Protein AF-A0A4S2JP18-F1 (afdb_monomer)

Solvent-accessible surface area (backbone atoms only — not comparable to full-atom values): 9098 Å² total; per-residue (Å²): 142,78,84,76,70,82,68,60,72,66,79,52,38,51,77,56,88,60,32,32,27,31,72,86,49,68,50,74,41,78,39,82,94,50,63,62,60,56,51,51,28,69,76,50,46,41,61,53,44,42,52,50,51,60,54,50,73,48,38,48,82,57,91,51,34,32,31,30,74,74,62,68,47,75,40,84,31,89,90,51,58,66,66,58,49,50,38,70,75,35,83,77,62,60,72,80,69,86,87,62,74,86,89,76,75,81,90,74,90,73,85,83,74,70,81,52,74,66,59,57,54,51,54,52,52,53,53,52,53,52,53,54,51,49,54,55,61,62,60,67,69,72,77,82,121

Radius of gyration: 24.97 Å; Cα contacts (8 Å, |Δi|>4): 104; chains: 1; bounding box: 54×67×54 Å

Nearest PDB structures (foldseek):
  2ct5-assembly1_A  TM=6.566E-01  e=1.314E-01  Homo sapiens
  2w8d-assembly1_A  TM=4.101E-01  e=8.424E+00  Bacillus subtilis

Organism: NCBI:txid300112

Foldseek 3Di:
DDDPPPPDLLVQWDDDPQWTAGPQLRDIDGHPPDCVRSVVCVVPVSVVSVVVVVLLVQWDDDPQWTQGVQQRDIDGHPVDCPRSVCCVVDCVSVSPPNPDDPPPDDDDDDDPPPPPPVVVVVVVVVVVVVVVVVVVVVVVVPPPD

Secondary structure (DSSP, 8-state):
--------GGGGEEEETTEEEETTT--EEE-SS-SHHHHHIIIIIHHHHHHHHHHHTTEEEETTEEEETTT--EEE-SS-SHHHHHHHHSGGG--S-TTS----------------HHHHHHHHHHHHHHHHHHHHHHHGGGS--

Sequence (145 aa):
MATKLKENIWNLFTIKGTKATCKTCNTTIAHFKDVRNLKIHRSRGCKIAVERANIWSQFVREGEVATCRRCNREIKHHNDIRKLKQHLSGQRCKSASCDLPPSSVRDSNLDLNEPSKVQYEQAYRYLDNRKKKWRKMTSNYTLYA

Structure (mmCIF, N/CA/C/O backbone):
data_AF-A0A4S2JP18-F1
#
_entry.id   AF-A0A4S2JP18-F1
#
loop_
_atom_site.group_PDB
_atom_site.id
_atom_site.type_symbol
_atom_site.label_atom_id
_atom_site.label_alt_id
_atom_site.label_comp_id
_atom_site.label_asym_id
_atom_site.label_entity_id
_atom_site.label_seq_id
_atom_site.pdbx_PDB_ins_code
_atom_site.Cartn_x
_atom_site.Cartn_y
_atom_site.Cartn_z
_atom_site.occupancy
_atom_site.B_iso_or_equiv
_atom_site.auth_seq_id
_atom_site.auth_comp_id
_atom_site.auth_asym_id
_atom_site.auth_atom_id
_atom_site.pdbx_PDB_model_num
ATOM 1 N N . MET A 1 1 ? -13.370 31.192 14.300 1.00 43.47 1 MET A N 1
ATOM 2 C CA . MET A 1 1 ? -13.543 30.199 15.382 1.00 43.47 1 MET A CA 1
ATOM 3 C C . MET A 1 1 ? -13.804 28.839 14.753 1.00 43.47 1 MET A C 1
ATOM 5 O O . MET A 1 1 ? -14.792 28.701 14.053 1.00 43.47 1 MET A O 1
ATOM 9 N N . ALA A 1 2 ? -12.909 27.867 14.932 1.00 44.22 2 ALA A N 1
ATOM 10 C CA . ALA A 1 2 ? -13.138 26.485 14.510 1.00 44.22 2 ALA A CA 1
ATOM 11 C C . ALA A 1 2 ? -12.493 25.568 15.550 1.00 44.22 2 ALA A C 1
ATOM 13 O O . ALA A 1 2 ? -11.303 25.253 15.480 1.00 44.22 2 ALA A O 1
ATOM 14 N N . THR A 1 3 ? -13.260 25.184 16.567 1.00 48.38 3 THR A N 1
ATOM 15 C CA . THR A 1 3 ? -12.879 24.084 17.445 1.00 48.38 3 THR A CA 1
ATOM 16 C C . THR A 1 3 ? -12.881 22.832 16.578 1.00 48.38 3 THR A C 1
ATOM 18 O O . THR A 1 3 ? -13.928 22.275 16.263 1.00 48.38 3 THR A O 1
ATOM 21 N N . LYS A 1 4 ? -11.694 22.410 16.119 1.00 57.59 4 LYS A N 1
ATOM 22 C CA . LYS A 1 4 ? -11.492 21.064 15.578 1.00 57.59 4 LYS A CA 1
ATOM 23 C C . LYS A 1 4 ? -12.014 20.110 16.641 1.00 57.59 4 LYS A C 1
ATOM 25 O O . LYS A 1 4 ? -11.331 19.888 17.644 1.00 57.59 4 LYS A O 1
ATOM 30 N N . LEU A 1 5 ? -13.237 19.609 16.452 1.00 52.88 5 LEU A N 1
ATOM 31 C CA . LEU A 1 5 ? -13.783 18.532 17.257 1.00 52.88 5 LEU A CA 1
ATOM 32 C C . LEU A 1 5 ? -12.670 17.493 17.365 1.00 52.88 5 LEU A C 1
ATOM 34 O O . LEU A 1 5 ? -12.087 17.100 16.352 1.00 52.88 5 LEU A O 1
ATOM 38 N N . LYS A 1 6 ? -12.330 17.087 18.591 1.00 57.34 6 LYS A N 1
ATOM 39 C CA . LYS A 1 6 ? -11.544 15.876 18.822 1.00 57.34 6 LYS A CA 1
ATOM 40 C C . LYS A 1 6 ? -12.357 14.731 18.225 1.00 57.34 6 LYS A C 1
ATOM 42 O O . LYS A 1 6 ? -13.156 14.111 18.917 1.00 57.34 6 LYS A O 1
ATOM 47 N N . GLU A 1 7 ? -12.207 14.504 16.925 1.00 68.44 7 GLU A N 1
ATOM 48 C CA . GLU A 1 7 ? -12.883 13.431 16.219 1.00 68.44 7 GLU A CA 1
ATOM 49 C C . GLU A 1 7 ? -12.549 12.146 16.951 1.00 68.44 7 GLU A C 1
ATOM 51 O O . GLU A 1 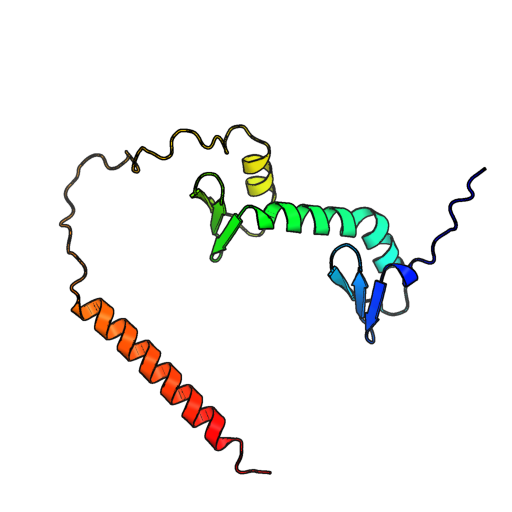7 ? -11.367 11.790 17.095 1.00 68.44 7 GLU A O 1
ATOM 56 N N . ASN A 1 8 ? -13.597 11.488 17.444 1.00 85.44 8 ASN A N 1
ATOM 57 C CA . ASN A 1 8 ? -13.471 10.215 18.113 1.00 85.44 8 ASN A CA 1
ATOM 58 C C . ASN A 1 8 ? -12.697 9.278 17.185 1.00 85.44 8 ASN A C 1
ATOM 60 O O . ASN A 1 8 ? -13.095 9.053 16.042 1.00 85.44 8 ASN A O 1
ATOM 64 N N . ILE A 1 9 ? -11.557 8.775 17.661 1.00 86.94 9 ILE A N 1
ATOM 65 C CA . ILE A 1 9 ? -10.635 8.004 16.831 1.00 86.94 9 ILE A CA 1
ATOM 66 C C . ILE A 1 9 ? -11.326 6.800 16.197 1.00 86.94 9 ILE A C 1
ATOM 68 O O . ILE 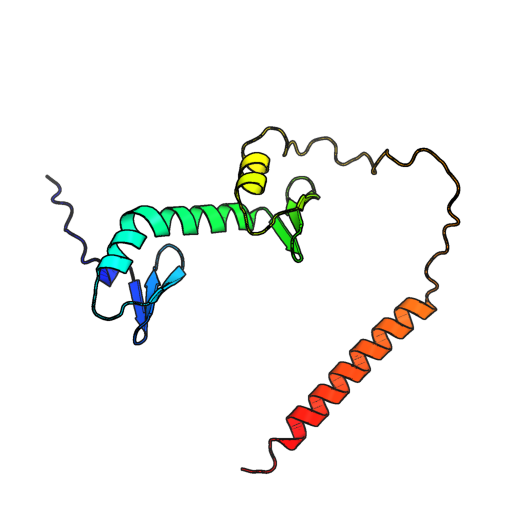A 1 9 ? -11.006 6.459 15.066 1.00 86.94 9 ILE A O 1
ATOM 72 N N . TRP A 1 10 ? -12.322 6.229 16.875 1.00 88.56 10 TRP A N 1
ATOM 73 C CA . TRP A 1 10 ? -13.120 5.110 16.391 1.00 88.56 10 TRP A CA 1
ATOM 74 C C . TRP A 1 10 ? -13.886 5.413 15.099 1.00 88.56 10 TRP A C 1
ATOM 76 O O . TRP A 1 10 ? -14.031 4.520 14.271 1.00 88.56 10 TRP A O 1
ATOM 86 N N . ASN A 1 11 ? -14.276 6.668 14.847 1.00 91.56 11 ASN A N 1
ATOM 87 C CA . ASN A 1 11 ? -14.999 7.049 13.626 1.00 91.56 11 ASN A CA 1
ATOM 88 C C . ASN A 1 11 ? -14.150 6.866 12.356 1.00 91.56 11 ASN A C 1
ATOM 90 O O . ASN A 1 11 ? -14.695 6.700 11.262 1.00 91.56 11 ASN A O 1
ATOM 94 N N . LEU A 1 12 ? -12.822 6.847 12.502 1.00 90.50 12 LEU A N 1
ATOM 95 C CA . LEU A 1 12 ? -11.861 6.667 11.411 1.00 90.50 12 LEU A CA 1
ATOM 96 C C . LEU A 1 12 ? -11.614 5.192 11.059 1.00 90.50 12 LEU A C 1
ATOM 98 O O . LEU A 1 12 ? -10.878 4.900 10.112 1.00 90.50 12 LEU A O 1
ATOM 102 N N . PHE A 1 13 ? -12.208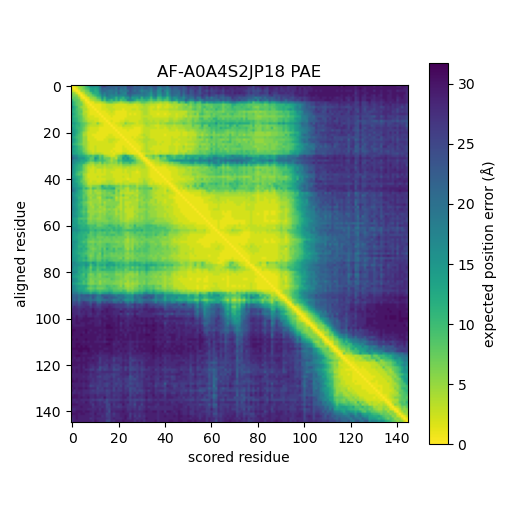 4.261 11.808 1.00 93.00 13 PHE A N 1
ATOM 103 C CA . PHE A 1 13 ? -12.004 2.830 11.626 1.00 93.00 13 PHE A CA 1
ATOM 104 C C . PHE A 1 13 ? -13.332 2.089 11.465 1.00 93.00 13 PHE A C 1
ATOM 106 O O . PHE A 1 13 ? -14.373 2.495 11.973 1.00 93.00 13 PHE A O 1
ATOM 113 N N . THR A 1 14 ? -13.280 0.975 10.744 1.00 94.88 14 THR A N 1
ATOM 114 C CA . THR A 1 14 ? -14.347 -0.023 10.667 1.00 94.88 14 THR A CA 1
ATOM 115 C C . THR A 1 14 ? -13.953 -1.200 11.554 1.00 94.88 14 THR A C 1
ATOM 117 O O . THR A 1 14 ? -12.943 -1.861 11.296 1.00 94.88 14 THR A O 1
ATOM 120 N N . ILE A 1 15 ? -14.718 -1.440 12.618 1.00 92.38 15 ILE A N 1
ATOM 121 C CA . ILE A 1 15 ? -14.427 -2.458 13.636 1.00 92.38 15 ILE A CA 1
ATOM 122 C C . ILE A 1 15 ? -15.074 -3.788 13.235 1.00 92.38 15 ILE A C 1
ATOM 124 O O . ILE A 1 15 ? -16.254 -3.830 12.897 1.00 92.38 15 ILE A O 1
ATOM 128 N N . LYS A 1 16 ? -14.301 -4.877 13.275 1.00 93.12 16 LYS A N 1
ATOM 129 C CA . LYS A 1 16 ? -14.766 -6.257 13.080 1.00 93.12 16 LYS A CA 1
ATOM 130 C C . LYS A 1 16 ? -14.096 -7.156 14.125 1.00 93.12 16 LYS A C 1
ATOM 132 O O . LYS A 1 16 ? -12.927 -7.521 13.976 1.00 93.12 16 LYS A O 1
ATOM 137 N N . GLY A 1 17 ? -14.819 -7.486 15.196 1.00 91.44 17 GLY A N 1
ATOM 138 C CA . GLY A 1 17 ? -14.283 -8.257 16.324 1.00 91.44 17 GLY A CA 1
ATOM 139 C C . GLY A 1 17 ? -13.104 -7.542 16.996 1.00 91.44 17 GLY A C 1
ATOM 140 O O . GLY A 1 17 ? -13.204 -6.370 17.334 1.00 91.44 17 GLY A O 1
ATOM 141 N N . THR A 1 18 ? -11.961 -8.221 17.132 1.00 92.44 18 THR A N 1
ATOM 142 C CA . THR A 1 18 ? -10.717 -7.681 17.729 1.00 92.44 18 THR A CA 1
ATOM 143 C C . THR A 1 18 ? -9.835 -6.905 16.741 1.00 92.44 18 THR A C 1
ATOM 145 O O . THR A 1 18 ? -8.692 -6.542 17.039 1.00 92.44 18 THR A O 1
ATOM 148 N N . LYS A 1 19 ? -10.338 -6.639 15.530 1.00 93.31 19 LYS A N 1
ATOM 149 C CA . LYS A 1 19 ? -9.606 -5.959 14.457 1.00 93.31 19 LYS A CA 1
ATOM 150 C C . LYS A 1 19 ? -10.325 -4.680 14.032 1.00 93.31 19 LYS A C 1
ATOM 152 O O . LYS A 1 19 ? -11.548 -4.636 13.948 1.00 93.31 19 LYS A O 1
ATOM 157 N N . ALA A 1 20 ? -9.556 -3.633 13.765 1.00 93.44 20 ALA A N 1
ATOM 158 C CA . ALA A 1 20 ? -10.040 -2.345 13.286 1.00 93.44 20 ALA A CA 1
ATOM 159 C C . ALA A 1 20 ? -9.361 -2.026 11.952 1.00 93.44 20 ALA A C 1
ATOM 161 O O . ALA A 1 20 ? -8.139 -2.096 11.843 1.00 93.44 20 ALA A O 1
ATOM 162 N N . THR A 1 21 ? -10.141 -1.692 10.930 1.00 93.69 21 THR A N 1
ATOM 163 C CA . THR A 1 21 ? -9.629 -1.352 9.595 1.00 93.69 21 THR A CA 1
ATOM 164 C C . THR A 1 21 ? -9.694 0.151 9.399 1.00 93.69 21 THR A C 1
ATOM 166 O O . THR A 1 21 ? -10.767 0.732 9.527 1.00 93.69 21 THR A O 1
ATOM 169 N N . CYS A 1 22 ? -8.562 0.795 9.121 1.00 93.62 22 CYS A N 1
ATOM 170 C CA . CYS A 1 22 ? -8.530 2.233 8.864 1.00 93.62 22 CYS A CA 1
ATOM 171 C C . CYS A 1 22 ? -9.281 2.551 7.568 1.00 93.62 22 CYS A C 1
ATOM 173 O O . CYS A 1 22 ? -8.931 2.012 6.523 1.00 93.62 22 CYS A O 1
ATOM 175 N N . LYS A 1 23 ? -10.260 3.459 7.613 1.00 93.38 23 LYS A N 1
ATOM 176 C CA . LYS A 1 23 ? -11.051 3.843 6.430 1.00 93.38 23 LYS A CA 1
ATOM 177 C C . LYS A 1 23 ? -10.228 4.569 5.359 1.00 93.38 23 LYS A C 1
ATOM 179 O O . LYS A 1 23 ? -10.603 4.565 4.197 1.00 93.38 23 LYS A O 1
ATOM 184 N N . THR A 1 24 ? -9.115 5.197 5.742 1.00 88.38 24 THR A N 1
ATOM 185 C CA . THR A 1 24 ? -8.274 5.984 4.825 1.00 88.38 24 THR A CA 1
ATOM 186 C C . THR A 1 24 ? -7.257 5.128 4.079 1.00 88.38 24 THR A C 1
ATOM 188 O O . THR A 1 24 ? -7.057 5.313 2.886 1.00 88.38 24 THR A O 1
ATOM 191 N N . CYS A 1 25 ? -6.582 4.209 4.773 1.00 90.44 25 CYS A N 1
ATOM 192 C CA . CYS A 1 25 ? -5.494 3.417 4.187 1.00 90.44 25 CYS A CA 1
ATOM 193 C C . CYS A 1 25 ? -5.803 1.918 4.076 1.00 90.44 25 CYS A C 1
ATOM 195 O O . CYS A 1 25 ? -4.921 1.145 3.707 1.00 90.44 25 CYS A O 1
ATOM 197 N N . ASN A 1 26 ? -7.011 1.491 4.457 1.00 91.94 26 ASN A N 1
ATOM 198 C CA . ASN A 1 26 ? -7.472 0.098 4.471 1.00 91.94 26 ASN A CA 1
ATOM 199 C C . ASN A 1 26 ? -6.571 -0.884 5.239 1.00 91.94 26 ASN A C 1
ATOM 201 O O . ASN A 1 26 ? -6.692 -2.097 5.088 1.00 91.94 26 ASN A O 1
ATOM 205 N N . THR A 1 27 ? -5.682 -0.388 6.105 1.00 89.31 27 THR A N 1
ATOM 206 C CA . THR A 1 27 ? -4.835 -1.246 6.937 1.00 89.31 27 THR A CA 1
ATOM 207 C C . THR A 1 27 ? -5.642 -1.777 8.113 1.00 89.31 27 THR A C 1
ATOM 209 O O . THR A 1 27 ? -6.259 -1.003 8.852 1.00 89.31 27 THR A O 1
ATOM 212 N N . THR A 1 28 ? -5.614 -3.094 8.308 1.00 93.06 28 THR A N 1
ATOM 213 C CA . THR A 1 28 ? -6.214 -3.754 9.468 1.00 93.06 28 THR A CA 1
ATOM 214 C C . THR A 1 28 ? -5.219 -3.813 10.622 1.00 93.06 28 THR A C 1
ATOM 216 O O . THR A 1 28 ? -4.081 -4.244 10.460 1.00 93.06 28 THR A O 1
ATOM 219 N N . ILE A 1 29 ? -5.662 -3.395 11.803 1.00 90.75 29 ILE A N 1
ATOM 220 C CA . ILE A 1 29 ? -4.865 -3.301 13.023 1.00 90.75 29 ILE A CA 1
ATOM 221 C C . ILE A 1 29 ? -5.572 -4.107 14.105 1.00 90.75 29 ILE A C 1
ATOM 223 O O . ILE A 1 29 ? -6.786 -3.986 14.289 1.00 90.75 29 ILE A O 1
ATOM 227 N N . ALA A 1 30 ? -4.822 -4.922 14.839 1.00 89.50 30 ALA A N 1
ATOM 228 C CA . ALA A 1 30 ? -5.346 -5.559 16.038 1.00 89.50 30 ALA A CA 1
ATOM 229 C C . ALA A 1 30 ? -5.549 -4.502 17.138 1.00 89.50 30 ALA A C 1
ATOM 231 O O . ALA A 1 30 ? -4.628 -3.747 17.468 1.00 89.50 30 ALA A O 1
ATOM 232 N N . HIS A 1 31 ? -6.753 -4.447 17.704 1.00 78.50 31 HIS A N 1
ATOM 233 C CA . HIS A 1 31 ? -7.070 -3.588 18.840 1.00 78.50 31 HIS A CA 1
ATOM 234 C C . HIS A 1 31 ? -7.579 -4.474 19.981 1.00 78.50 31 HIS A C 1
ATOM 236 O O . HIS A 1 31 ? -8.736 -4.874 20.046 1.00 78.50 31 HIS A O 1
ATOM 242 N N . PHE A 1 32 ? -6.678 -4.837 20.887 1.00 68.19 32 PHE A N 1
ATOM 243 C CA . PHE A 1 32 ? -7.043 -5.558 22.101 1.00 68.19 32 PHE A CA 1
ATOM 244 C C . PHE A 1 32 ? -7.318 -4.524 23.191 1.00 68.19 32 PHE A C 1
ATOM 246 O O . PHE A 1 32 ? -6.407 -4.125 23.905 1.00 68.19 32 PHE A O 1
ATOM 253 N N . LYS A 1 33 ? -8.564 -4.030 23.249 1.00 71.06 33 LYS A N 1
ATOM 254 C CA . LYS A 1 33 ? -9.105 -3.066 24.237 1.00 71.06 33 LYS A CA 1
ATOM 255 C C . LYS A 1 33 ? -8.421 -1.682 24.334 1.00 71.06 33 LYS A C 1
ATOM 257 O O . LYS A 1 33 ? -9.041 -0.765 24.861 1.00 71.06 33 LYS A O 1
ATOM 262 N N . ASP A 1 34 ? -7.213 -1.488 23.802 1.00 78.94 34 ASP A N 1
ATOM 263 C CA . ASP A 1 34 ? -6.476 -0.216 23.838 1.00 78.94 34 ASP A CA 1
ATOM 264 C C . ASP A 1 34 ? -6.531 0.534 22.490 1.00 78.94 34 ASP A C 1
ATOM 266 O O . ASP A 1 34 ? -6.296 -0.014 21.409 1.00 78.94 34 ASP A O 1
ATOM 270 N N . VAL A 1 35 ? -6.795 1.840 22.571 1.00 87.75 35 VAL A N 1
ATOM 271 C CA . VAL A 1 35 ? -6.771 2.803 21.459 1.00 87.75 35 VAL A CA 1
ATOM 272 C C . VAL A 1 35 ? -5.356 3.213 21.044 1.00 87.75 35 VAL A C 1
ATOM 274 O O . VAL A 1 35 ? -5.190 3.887 20.025 1.00 87.75 35 VAL A O 1
ATOM 277 N N . ARG A 1 36 ? -4.321 2.855 21.813 1.00 89.12 36 ARG A N 1
ATOM 278 C CA . ARG A 1 36 ? -2.923 3.244 21.570 1.00 89.12 36 ARG A CA 1
ATOM 279 C C . ARG A 1 36 ? -2.453 2.883 20.163 1.00 89.12 36 ARG A C 1
ATOM 281 O O . ARG A 1 36 ? -1.917 3.747 19.469 1.00 89.12 36 ARG A O 1
ATOM 288 N N . ASN A 1 37 ? -2.745 1.670 19.697 1.00 87.44 37 ASN A N 1
ATOM 289 C CA . ASN A 1 37 ? -2.388 1.231 18.343 1.00 87.44 37 ASN A CA 1
ATOM 290 C C . ASN A 1 37 ? -3.084 2.070 17.263 1.00 87.44 37 ASN A C 1
ATOM 292 O O . ASN A 1 37 ? -2.463 2.450 16.271 1.00 87.44 37 ASN A O 1
ATOM 296 N N . LEU A 1 38 ? -4.351 2.434 17.483 1.00 88.69 38 LEU A N 1
ATOM 297 C CA . LEU A 1 38 ? -5.105 3.292 16.568 1.00 88.69 38 LEU A CA 1
ATOM 298 C C . LEU A 1 38 ? -4.527 4.710 16.535 1.00 88.69 38 LEU A C 1
ATOM 300 O O . LEU A 1 38 ? -4.405 5.299 15.462 1.00 88.69 38 LEU A O 1
ATOM 304 N N . LYS A 1 39 ? -4.114 5.250 17.692 1.00 89.62 39 LYS A N 1
ATOM 305 C CA . LYS A 1 39 ? -3.472 6.572 17.799 1.00 89.62 39 LYS A CA 1
ATOM 306 C C . LYS A 1 39 ?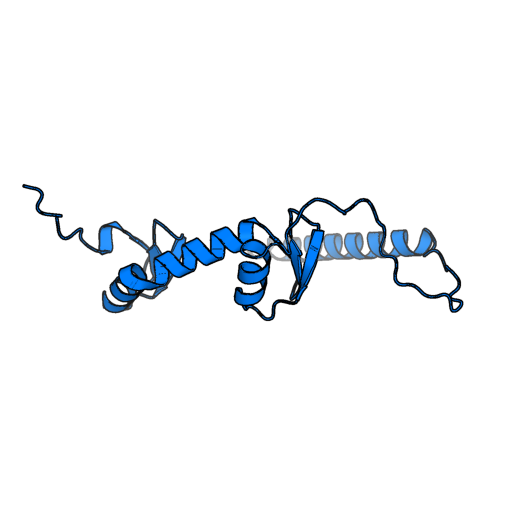 -2.123 6.608 17.085 1.00 89.62 39 LYS A C 1
ATOM 308 O O . LYS A 1 39 ? -1.872 7.542 16.326 1.00 89.62 39 LYS A O 1
ATOM 313 N N . ILE A 1 40 ? -1.282 5.593 17.288 1.00 89.75 40 ILE A N 1
ATOM 314 C CA . ILE A 1 40 ? 0.016 5.456 16.603 1.00 89.75 40 ILE A CA 1
ATOM 315 C C . ILE A 1 40 ? -0.191 5.341 15.089 1.00 89.75 40 ILE A C 1
ATOM 317 O O . ILE A 1 40 ? 0.506 5.981 14.297 1.00 89.75 40 ILE A O 1
ATOM 321 N N . HIS A 1 41 ? -1.190 4.568 14.668 1.00 89.19 41 HIS A N 1
ATOM 322 C CA . HIS A 1 41 ? -1.527 4.477 13.259 1.00 89.19 41 HIS A CA 1
ATOM 323 C C . HIS A 1 41 ? -2.009 5.817 12.695 1.00 89.19 41 HIS A C 1
ATOM 325 O O . HIS A 1 41 ? -1.504 6.251 11.665 1.00 89.19 41 HIS A O 1
ATOM 331 N N . ARG A 1 42 ? -2.918 6.521 13.380 1.00 87.50 42 ARG A N 1
ATOM 332 C CA . ARG A 1 42 ? -3.394 7.847 12.952 1.00 87.50 42 ARG A CA 1
ATOM 333 C C . ARG A 1 42 ? -2.242 8.844 12.813 1.00 87.50 42 ARG A C 1
ATOM 335 O O . ARG A 1 42 ? -2.229 9.621 11.863 1.00 87.50 42 ARG A O 1
ATOM 342 N N . SER A 1 43 ? -1.285 8.835 13.740 1.00 87.06 43 SER A N 1
ATOM 343 C CA . SER A 1 43 ? -0.187 9.806 13.737 1.00 87.06 43 SER A CA 1
ATOM 344 C C . SER A 1 43 ? 0.867 9.518 12.665 1.00 87.06 43 SER A C 1
ATOM 346 O O . SER A 1 43 ? 1.356 10.456 12.034 1.00 87.06 43 SER A O 1
ATOM 348 N N . ARG A 1 44 ? 1.221 8.244 12.443 1.00 87.06 44 ARG A N 1
ATOM 349 C CA . ARG A 1 44 ? 2.341 7.862 11.560 1.00 87.06 44 ARG A CA 1
ATOM 350 C C . ARG A 1 44 ? 2.000 6.736 10.588 1.00 87.06 44 ARG A C 1
ATOM 352 O O . ARG A 1 44 ? 2.315 6.839 9.406 1.00 87.06 44 ARG A O 1
ATOM 359 N N . GLY A 1 45 ? 1.334 5.683 11.061 1.00 84.62 45 GLY A N 1
ATOM 360 C CA . GLY A 1 45 ? 1.092 4.471 10.267 1.00 84.62 45 GLY A CA 1
ATOM 361 C C . GLY A 1 45 ? 0.238 4.689 9.013 1.00 84.62 45 GLY A C 1
ATOM 362 O O . GLY A 1 45 ? 0.545 4.133 7.965 1.00 84.62 45 GLY A O 1
ATOM 363 N N . CYS A 1 46 ? -0.789 5.537 9.089 1.00 88.81 46 CYS A N 1
ATOM 364 C CA . CYS A 1 46 ? -1.718 5.789 7.990 1.00 88.81 46 CYS A CA 1
ATOM 365 C C . CYS A 1 46 ? -1.023 6.476 6.812 1.00 88.81 46 CYS A C 1
ATOM 367 O O . CYS A 1 46 ? -1.179 6.051 5.671 1.00 88.81 46 CYS A O 1
ATOM 369 N N . LYS A 1 47 ? -0.208 7.505 7.083 1.00 88.06 47 LYS A N 1
ATOM 370 C CA . LYS A 1 47 ? 0.542 8.221 6.040 1.00 88.06 47 LYS A CA 1
ATOM 371 C C . LYS A 1 47 ? 1.512 7.288 5.318 1.00 88.06 47 LYS A C 1
ATOM 373 O O . LYS A 1 47 ? 1.540 7.273 4.094 1.00 88.06 47 LYS A O 1
ATOM 378 N N . ILE A 1 48 ? 2.236 6.466 6.079 1.00 87.88 48 ILE A N 1
ATOM 379 C CA . ILE A 1 48 ? 3.183 5.484 5.536 1.00 87.88 48 ILE A CA 1
ATOM 380 C C . ILE A 1 48 ? 2.453 4.435 4.686 1.00 87.88 48 ILE A C 1
ATOM 382 O O . ILE A 1 48 ? 2.935 4.071 3.617 1.00 87.88 48 ILE A O 1
ATOM 386 N N . ALA A 1 49 ? 1.286 3.958 5.129 1.00 89.00 49 ALA A N 1
ATOM 387 C CA . ALA A 1 49 ? 0.493 2.985 4.381 1.00 89.00 49 ALA A CA 1
ATOM 388 C C . ALA A 1 49 ? -0.022 3.556 3.049 1.00 89.00 49 ALA A C 1
ATOM 390 O O . ALA A 1 49 ? 0.112 2.900 2.017 1.00 89.00 49 ALA A O 1
ATOM 391 N N . VAL A 1 50 ? -0.546 4.788 3.057 1.00 89.75 50 VAL A N 1
ATOM 392 C CA . VAL A 1 50 ? -0.994 5.482 1.836 1.00 89.75 50 VAL A CA 1
ATOM 393 C C . VAL A 1 50 ? 0.178 5.723 0.887 1.00 89.75 50 VAL A C 1
ATOM 395 O O . VAL A 1 50 ? 0.085 5.404 -0.294 1.00 89.75 50 VAL A O 1
ATOM 398 N N . GLU A 1 51 ? 1.307 6.225 1.390 1.00 91.19 51 GLU A N 1
ATOM 399 C CA . GLU A 1 51 ? 2.508 6.439 0.577 1.00 91.19 51 GLU A CA 1
ATOM 400 C C . GLU A 1 51 ? 2.998 5.127 -0.048 1.00 91.19 51 GLU A C 1
ATOM 402 O O . GLU A 1 51 ? 3.282 5.072 -1.244 1.00 91.19 51 GLU A O 1
ATOM 407 N N . ARG A 1 52 ? 3.036 4.045 0.737 1.00 92.00 52 ARG A N 1
ATOM 408 C CA . ARG A 1 52 ? 3.407 2.714 0.252 1.00 92.00 52 ARG A CA 1
ATOM 409 C C . ARG A 1 52 ? 2.469 2.256 -0.863 1.00 92.00 52 ARG A C 1
ATOM 411 O O . ARG A 1 52 ? 2.960 1.800 -1.891 1.00 92.00 52 ARG A O 1
ATOM 418 N N . ALA A 1 53 ? 1.155 2.391 -0.691 1.00 91.19 53 ALA A N 1
ATOM 419 C CA . ALA A 1 53 ? 0.176 2.037 -1.719 1.00 91.19 53 ALA A CA 1
ATOM 420 C C . ALA A 1 53 ? 0.359 2.869 -3.002 1.00 91.19 53 ALA A C 1
ATOM 422 O O . ALA A 1 53 ? 0.371 2.309 -4.097 1.00 91.19 53 ALA A O 1
ATOM 423 N N . ASN A 1 54 ? 0.591 4.178 -2.867 1.00 92.31 54 ASN A N 1
ATOM 424 C CA . ASN A 1 54 ? 0.841 5.079 -3.994 1.00 92.31 54 ASN A CA 1
ATOM 425 C C . ASN A 1 54 ? 2.127 4.736 -4.750 1.00 92.31 54 ASN A C 1
ATOM 427 O O . ASN A 1 54 ? 2.154 4.818 -5.972 1.00 92.31 54 ASN A O 1
ATOM 431 N N . ILE A 1 55 ? 3.188 4.331 -4.050 1.00 93.88 55 ILE A N 1
ATOM 432 C CA . ILE A 1 55 ? 4.407 3.846 -4.704 1.00 93.88 55 ILE A CA 1
ATOM 433 C C . ILE A 1 55 ? 4.087 2.562 -5.468 1.00 93.88 55 ILE A C 1
ATOM 435 O O . ILE A 1 55 ? 4.372 2.485 -6.656 1.00 93.88 55 ILE A O 1
ATOM 439 N N . TRP A 1 56 ? 3.445 1.580 -4.827 1.00 94.94 56 TRP A N 1
ATOM 440 C CA . TRP A 1 56 ? 3.139 0.292 -5.458 1.00 94.94 56 TRP A CA 1
ATOM 441 C C . TRP A 1 56 ? 2.196 0.390 -6.657 1.00 94.94 56 TRP A C 1
ATOM 443 O O . TRP A 1 56 ? 2.318 -0.429 -7.562 1.00 94.94 56 TRP A O 1
ATOM 453 N N . SER A 1 57 ? 1.323 1.398 -6.728 1.00 94.69 57 SER A N 1
ATOM 454 C CA . SER A 1 57 ? 0.470 1.610 -7.907 1.00 94.69 57 SER A CA 1
ATOM 455 C C . SER A 1 57 ? 1.271 1.910 -9.183 1.00 94.69 57 SER A C 1
ATOM 457 O O . SER A 1 57 ? 0.786 1.659 -10.282 1.00 94.69 57 SER A O 1
ATOM 459 N N . GLN A 1 58 ? 2.515 2.390 -9.055 1.00 95.19 58 GLN A N 1
ATOM 460 C CA . GLN A 1 58 ? 3.407 2.689 -10.183 1.00 95.19 58 GLN A CA 1
ATOM 461 C C . GLN A 1 58 ? 4.248 1.488 -10.639 1.00 95.19 58 GLN A C 1
ATOM 463 O O . GLN A 1 58 ? 5.000 1.607 -11.608 1.00 95.19 58 GLN A O 1
ATOM 468 N N . PHE A 1 59 ? 4.137 0.340 -9.966 1.00 95.69 59 PHE A N 1
ATOM 469 C CA . PHE A 1 59 ? 4.913 -0.858 -10.277 1.00 95.69 59 PHE A CA 1
ATOM 470 C C . PHE A 1 59 ? 4.008 -2.076 -10.505 1.00 95.69 59 PHE A C 1
ATOM 472 O O . PHE A 1 59 ? 2.856 -2.128 -10.064 1.00 95.69 59 PHE A O 1
ATOM 479 N N . VAL A 1 60 ? 4.534 -3.062 -11.222 1.00 96.12 60 VAL A N 1
ATOM 480 C CA . VAL A 1 60 ? 4.027 -4.439 -11.263 1.00 96.12 60 VAL A CA 1
ATOM 481 C C . VAL A 1 60 ? 4.966 -5.270 -10.397 1.00 96.12 60 VAL A C 1
ATOM 483 O O . VAL A 1 60 ? 6.178 -5.141 -10.537 1.00 96.12 60 VAL A O 1
ATOM 486 N N . ARG A 1 61 ? 4.434 -6.048 -9.448 1.00 95.06 61 ARG A N 1
ATOM 487 C CA . ARG A 1 61 ? 5.245 -6.847 -8.518 1.00 95.06 61 ARG A CA 1
ATOM 488 C C . ARG A 1 61 ? 5.259 -8.308 -8.947 1.00 95.06 61 ARG A C 1
ATOM 490 O O . ARG A 1 61 ? 4.198 -8.923 -9.009 1.00 95.06 61 ARG A O 1
ATOM 497 N N . GLU A 1 62 ? 6.455 -8.862 -9.083 1.00 93.81 62 GLU A N 1
ATOM 498 C CA . GLU A 1 62 ? 6.711 -10.271 -9.369 1.00 93.81 62 GLU A CA 1
ATOM 499 C C . GLU A 1 62 ? 7.799 -10.782 -8.412 1.00 93.81 62 GLU A C 1
ATOM 501 O O . GLU A 1 62 ? 8.996 -10.577 -8.605 1.00 93.81 62 GLU A O 1
ATOM 506 N N . GLY A 1 63 ? 7.379 -11.400 -7.303 1.00 93.31 63 GLY A N 1
ATOM 507 C CA . GLY A 1 63 ? 8.302 -11.868 -6.264 1.00 93.31 63 GLY A CA 1
ATOM 508 C C . GLY A 1 63 ? 9.097 -10.728 -5.612 1.00 93.31 63 GLY A C 1
ATOM 509 O O . GLY A 1 63 ? 8.514 -9.849 -4.971 1.00 93.31 63 GLY A O 1
ATOM 510 N N . GLU A 1 64 ? 10.425 -10.773 -5.755 1.00 94.56 64 GLU A N 1
ATOM 511 C CA . GLU A 1 64 ? 11.372 -9.751 -5.273 1.00 94.56 64 GLU A CA 1
ATOM 512 C C . GLU A 1 64 ? 11.721 -8.693 -6.333 1.00 94.56 64 GLU A C 1
ATOM 514 O O . GLU A 1 64 ? 12.622 -7.873 -6.134 1.00 94.56 64 GLU A O 1
ATOM 519 N N . VAL A 1 65 ? 11.042 -8.709 -7.479 1.00 94.25 65 VAL A N 1
ATOM 520 C CA . VAL A 1 65 ? 11.257 -7.764 -8.573 1.00 94.25 65 VAL A CA 1
ATOM 521 C C . VAL A 1 65 ? 10.006 -6.913 -8.769 1.00 94.25 65 VAL A C 1
ATOM 523 O O . VAL A 1 65 ? 8.872 -7.387 -8.718 1.00 94.25 65 VAL A O 1
ATOM 526 N N . ALA A 1 66 ? 10.223 -5.614 -8.969 1.00 96.12 66 ALA A N 1
ATOM 527 C CA . ALA A 1 66 ? 9.181 -4.653 -9.281 1.00 96.12 66 ALA A CA 1
ATOM 528 C C . ALA A 1 66 ? 9.510 -3.956 -10.595 1.00 96.12 66 ALA A C 1
ATOM 530 O O . ALA A 1 66 ? 10.540 -3.289 -10.708 1.00 96.12 66 ALA A O 1
ATOM 531 N N . THR A 1 67 ? 8.606 -4.060 -11.556 1.00 94.88 67 THR A N 1
ATOM 532 C CA . THR A 1 67 ? 8.746 -3.445 -12.875 1.00 94.88 67 THR A CA 1
ATOM 533 C C . THR A 1 67 ? 8.028 -2.108 -12.878 1.00 94.88 67 THR A C 1
ATOM 535 O O . THR A 1 67 ? 6.836 -2.031 -12.572 1.00 94.88 67 THR A O 1
ATOM 538 N N . CYS A 1 68 ? 8.748 -1.022 -13.164 1.00 94.94 68 CYS A N 1
ATOM 539 C CA . CYS A 1 68 ? 8.144 0.305 -13.228 1.00 94.94 68 CYS A CA 1
ATOM 540 C C . CYS A 1 68 ? 7.214 0.409 -14.437 1.00 94.94 68 CYS A C 1
ATOM 542 O O . CYS A 1 68 ? 7.659 0.242 -15.566 1.00 94.94 68 CYS A O 1
ATOM 544 N N . ARG A 1 69 ? 5.954 0.795 -14.226 1.00 93.19 69 ARG A N 1
ATOM 545 C CA . ARG A 1 69 ? 4.961 0.938 -15.306 1.00 93.19 69 ARG A CA 1
ATOM 546 C C . ARG A 1 69 ? 5.275 2.060 -16.303 1.00 93.19 69 ARG A C 1
ATOM 548 O O . ARG A 1 69 ? 4.685 2.088 -17.371 1.00 93.19 69 ARG A O 1
ATOM 555 N N . ARG A 1 70 ? 6.146 3.014 -15.946 1.00 90.56 70 ARG A N 1
ATOM 556 C CA . ARG A 1 70 ? 6.466 4.183 -16.790 1.00 90.56 70 ARG A CA 1
ATOM 557 C C . ARG A 1 70 ? 7.665 3.969 -17.708 1.00 90.56 70 ARG A C 1
ATOM 559 O O . ARG A 1 70 ? 7.718 4.564 -18.773 1.00 90.56 70 ARG A O 1
ATOM 566 N N . CYS A 1 71 ? 8.650 3.190 -17.271 1.00 91.00 71 CYS A N 1
ATOM 567 C CA . CYS A 1 71 ? 9.908 3.000 -18.003 1.00 91.00 71 CYS A CA 1
ATOM 568 C C . CYS A 1 71 ? 10.299 1.528 -18.170 1.00 91.00 71 CYS A C 1
ATOM 570 O O . CYS A 1 71 ? 11.408 1.247 -18.614 1.00 91.00 71 CYS A O 1
ATOM 572 N N . ASN A 1 72 ? 9.432 0.601 -17.751 1.00 91.12 72 ASN A N 1
ATOM 573 C CA . ASN A 1 72 ? 9.612 -0.853 -17.804 1.00 91.12 72 ASN A CA 1
ATOM 574 C C . ASN A 1 72 ? 10.905 -1.376 -17.162 1.00 91.12 72 ASN A C 1
ATOM 576 O O . ASN A 1 72 ? 11.303 -2.513 -17.380 1.00 91.12 72 ASN A O 1
ATOM 580 N N . ARG A 1 73 ? 11.562 -0.566 -16.325 1.00 90.88 73 ARG A N 1
ATOM 581 C CA . ARG A 1 73 ? 12.768 -0.984 -15.617 1.00 90.88 73 ARG A CA 1
ATOM 582 C C . ARG A 1 73 ? 12.408 -1.898 -14.457 1.00 90.88 73 ARG A C 1
ATOM 584 O O . ARG A 1 73 ? 11.607 -1.526 -13.595 1.00 90.88 73 ARG A O 1
ATOM 591 N N . GLU A 1 74 ? 13.080 -3.035 -14.404 1.00 93.94 74 GLU A N 1
ATOM 592 C CA . GLU A 1 74 ? 13.037 -3.953 -13.276 1.00 93.94 74 GLU A CA 1
ATOM 593 C C . GLU A 1 74 ? 13.902 -3.447 -12.122 1.00 93.94 74 GLU A C 1
ATOM 595 O O . GLU A 1 74 ? 15.047 -3.018 -12.290 1.00 93.94 74 GLU A O 1
ATOM 600 N N . ILE A 1 75 ? 13.344 -3.488 -10.916 1.00 93.25 75 ILE A N 1
ATOM 601 C CA . ILE A 1 75 ? 14.015 -3.061 -9.695 1.00 93.25 75 ILE A CA 1
ATOM 602 C C . ILE A 1 75 ? 13.875 -4.166 -8.660 1.00 93.25 75 ILE A C 1
ATOM 604 O O . ILE A 1 75 ? 12.774 -4.466 -8.198 1.00 93.25 75 ILE A O 1
ATOM 608 N N . LYS A 1 76 ? 15.010 -4.730 -8.243 1.00 94.19 76 LYS A N 1
ATOM 609 C CA . LYS A 1 76 ? 15.057 -5.681 -7.128 1.00 94.19 76 LYS A CA 1
ATOM 610 C C . LYS A 1 76 ? 14.678 -4.981 -5.820 1.00 94.19 76 LYS A C 1
ATOM 612 O O . LYS A 1 76 ? 15.346 -4.025 -5.401 1.00 94.19 76 LYS A O 1
ATOM 617 N N . HIS A 1 77 ? 13.632 -5.473 -5.165 1.00 88.06 77 HIS A N 1
ATOM 618 C CA . HIS A 1 77 ? 13.145 -5.008 -3.874 1.00 88.06 77 HIS A CA 1
ATOM 619 C C . HIS A 1 77 ? 13.064 -6.174 -2.874 1.00 88.06 77 HIS A C 1
ATOM 621 O O . HIS A 1 77 ? 12.278 -7.102 -3.014 1.00 88.06 77 HIS A O 1
ATOM 627 N N . HIS A 1 78 ? 13.809 -6.093 -1.776 1.00 87.69 78 HIS A N 1
ATOM 628 C CA . HIS A 1 78 ? 13.684 -7.050 -0.668 1.00 87.69 78 HIS A CA 1
ATOM 629 C C . HIS A 1 78 ? 12.647 -6.534 0.334 1.00 87.69 78 HIS A C 1
ATOM 631 O O . HIS A 1 78 ? 12.977 -6.126 1.442 1.00 87.69 78 HIS A O 1
ATOM 637 N N . ASN A 1 79 ? 11.390 -6.413 -0.108 1.00 83.50 79 ASN A N 1
ATOM 638 C CA . ASN A 1 79 ? 10.274 -5.792 0.635 1.00 83.50 79 ASN A CA 1
ATOM 639 C C . ASN A 1 79 ? 10.461 -4.321 1.079 1.00 83.50 79 ASN A C 1
ATOM 641 O O . ASN A 1 79 ? 9.561 -3.755 1.717 1.00 83.50 79 ASN A O 1
ATOM 645 N N . ASP A 1 80 ? 11.568 -3.687 0.692 1.00 88.94 80 ASP A N 1
ATOM 646 C CA . ASP A 1 80 ? 11.867 -2.276 0.927 1.00 88.94 80 ASP A CA 1
ATOM 647 C C . ASP A 1 80 ? 11.383 -1.395 -0.237 1.00 88.94 80 ASP A C 1
ATOM 649 O O . ASP A 1 80 ? 11.647 -1.659 -1.411 1.00 88.94 80 ASP A O 1
ATOM 653 N N . ILE 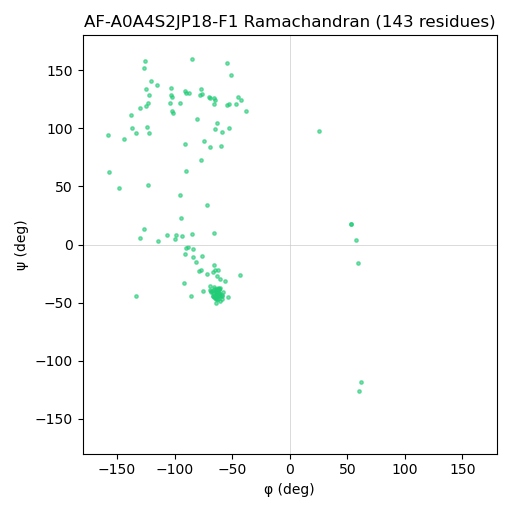A 1 81 ? 10.687 -0.311 0.103 1.00 92.75 81 ILE A N 1
ATOM 654 C CA . ILE A 1 81 ? 10.158 0.667 -0.850 1.00 92.75 81 ILE A CA 1
ATOM 655 C C . ILE A 1 81 ? 11.124 1.820 -1.130 1.00 92.75 81 ILE A C 1
ATOM 657 O O . ILE A 1 81 ? 10.859 2.604 -2.036 1.00 92.75 81 ILE A O 1
ATOM 661 N N . ARG A 1 82 ? 12.241 1.951 -0.398 1.00 92.62 82 ARG A N 1
ATOM 662 C CA . ARG A 1 82 ? 13.190 3.068 -0.572 1.00 92.62 82 ARG A CA 1
ATOM 663 C C . ARG A 1 82 ? 13.752 3.138 -1.988 1.00 92.62 82 ARG A C 1
ATOM 665 O O . ARG A 1 82 ? 13.779 4.221 -2.565 1.00 92.62 82 ARG A O 1
ATOM 672 N N . LYS A 1 83 ? 14.134 1.994 -2.570 1.00 92.00 83 LYS A N 1
ATOM 673 C CA . LYS A 1 83 ? 14.636 1.917 -3.956 1.00 92.00 83 LYS A CA 1
ATOM 674 C C . LYS A 1 83 ? 13.568 2.332 -4.970 1.00 92.00 83 LYS A C 1
ATOM 676 O O . LYS A 1 83 ? 13.859 3.082 -5.897 1.00 92.00 83 LYS A O 1
ATOM 681 N N . LEU A 1 84 ? 12.327 1.895 -4.756 1.00 93.81 84 LEU A N 1
ATOM 682 C CA . LEU A 1 84 ? 11.186 2.242 -5.609 1.00 93.81 84 LEU A CA 1
ATOM 683 C C . LEU A 1 84 ? 10.862 3.736 -5.513 1.00 93.81 84 LEU A C 1
ATOM 685 O O . LEU A 1 84 ? 10.697 4.406 -6.528 1.00 93.81 84 LEU A O 1
ATOM 689 N N . LYS A 1 85 ? 10.859 4.285 -4.295 1.00 93.69 85 LYS A N 1
ATOM 690 C CA . LYS A 1 85 ? 10.683 5.718 -4.047 1.00 93.69 85 LYS A CA 1
ATOM 691 C C . LYS A 1 85 ? 11.784 6.536 -4.714 1.00 93.69 85 LYS A C 1
ATOM 693 O O . LYS A 1 85 ? 11.469 7.483 -5.420 1.00 93.69 85 LYS A O 1
ATOM 698 N N . GLN A 1 86 ? 13.048 6.148 -4.540 1.00 92.06 86 GLN A N 1
ATOM 699 C CA . GLN A 1 86 ? 14.191 6.816 -5.169 1.00 92.06 86 GLN A CA 1
ATOM 700 C C . GLN A 1 86 ? 14.101 6.779 -6.697 1.00 92.06 86 GLN A C 1
ATOM 702 O O . GLN A 1 86 ? 14.466 7.746 -7.362 1.00 92.06 86 GLN A O 1
ATOM 707 N N . HIS A 1 87 ? 13.619 5.670 -7.260 1.00 91.69 87 HIS A N 1
ATOM 708 C CA . HIS A 1 87 ? 13.380 5.565 -8.691 1.00 91.69 87 HIS A CA 1
ATOM 709 C C . HIS A 1 87 ? 12.325 6.571 -9.169 1.00 91.69 87 HIS A C 1
ATOM 711 O O . HIS A 1 87 ? 12.576 7.262 -10.152 1.00 91.69 87 HIS A O 1
ATOM 717 N N . LEU A 1 88 ? 11.194 6.685 -8.459 1.00 90.94 88 LEU A N 1
ATOM 718 C CA . LEU A 1 88 ? 10.114 7.620 -8.797 1.00 90.94 88 LEU A CA 1
ATOM 719 C C . LEU A 1 88 ? 10.495 9.091 -8.579 1.00 90.94 88 LEU A C 1
ATOM 721 O O . LEU A 1 88 ? 10.102 9.942 -9.368 1.00 90.94 88 LEU A O 1
ATOM 725 N N . SER A 1 89 ? 11.226 9.400 -7.505 1.00 88.81 89 SER A N 1
ATOM 726 C CA . SER A 1 89 ? 11.638 10.772 -7.183 1.00 88.81 89 SER A CA 1
ATOM 727 C C . SER A 1 89 ? 12.828 11.243 -8.014 1.00 88.81 89 SER A C 1
ATOM 729 O O . SER A 1 89 ? 13.077 12.439 -8.124 1.00 88.81 89 SER A O 1
ATOM 731 N N . GLY A 1 90 ? 13.621 10.310 -8.538 1.00 81.50 90 GLY A N 1
ATOM 732 C CA . GLY A 1 90 ? 14.778 10.619 -9.357 1.00 81.50 90 GLY A CA 1
ATOM 733 C C . GLY A 1 90 ? 14.414 10.818 -10.824 1.00 81.50 90 GLY A C 1
ATOM 734 O O . GLY A 1 90 ? 13.467 10.244 -11.350 1.00 81.50 90 GLY A O 1
ATOM 735 N N . GLN A 1 91 ? 15.299 11.494 -11.550 1.00 68.00 91 GLN A N 1
ATOM 736 C CA . GLN A 1 91 ? 15.302 11.533 -13.018 1.00 68.00 91 GLN A CA 1
ATOM 737 C C . GLN A 1 91 ? 15.609 10.165 -13.674 1.00 68.00 91 GLN A C 1
ATOM 739 O O . GLN A 1 91 ? 15.858 10.082 -14.872 1.00 68.00 91 GLN A O 1
ATOM 744 N N . ARG A 1 92 ? 15.630 9.072 -12.898 1.00 68.62 92 ARG A N 1
ATOM 745 C CA . ARG A 1 92 ? 15.879 7.704 -13.380 1.00 68.62 92 ARG A CA 1
ATOM 746 C C . ARG A 1 92 ? 14.629 7.061 -13.978 1.00 68.62 92 ARG A C 1
ATOM 748 O O . ARG A 1 92 ? 14.747 6.055 -14.670 1.00 68.62 92 ARG A O 1
ATOM 755 N N . CYS A 1 93 ? 13.462 7.648 -13.724 1.00 76.31 93 CYS A N 1
ATOM 756 C CA . CYS A 1 93 ? 12.205 7.343 -14.393 1.00 76.31 93 CYS A CA 1
ATOM 757 C C . CYS A 1 93 ? 11.964 8.332 -15.554 1.00 76.31 93 CYS A C 1
ATOM 759 O O . CYS A 1 93 ? 10.879 8.887 -15.696 1.00 76.31 93 CYS A O 1
ATOM 761 N N . LYS A 1 94 ? 13.002 8.637 -16.348 1.00 68.94 94 LYS A N 1
ATOM 762 C CA . LYS A 1 94 ? 12.853 9.418 -17.584 1.00 68.94 94 LYS A CA 1
ATOM 763 C C . LYS A 1 94 ? 12.369 8.476 -18.682 1.00 68.94 94 LYS A C 1
ATOM 765 O O . LYS A 1 94 ? 13.108 7.616 -19.144 1.00 68.94 94 LYS A O 1
ATOM 770 N N . SER A 1 95 ? 11.111 8.641 -19.058 1.00 62.41 95 SER A N 1
ATOM 771 C CA . SER A 1 95 ? 10.354 7.873 -20.048 1.00 62.41 95 SER A CA 1
ATOM 772 C C . SER A 1 95 ? 10.771 8.139 -21.507 1.00 62.41 95 SER A C 1
ATOM 774 O O . SER A 1 95 ? 9.913 8.148 -22.377 1.00 62.41 95 SER A O 1
ATOM 776 N N . ALA A 1 96 ? 12.051 8.407 -21.793 1.00 51.19 96 ALA A N 1
ATOM 777 C CA . ALA A 1 96 ? 12.458 8.994 -23.080 1.00 51.19 96 ALA A CA 1
ATOM 778 C C . ALA A 1 96 ? 13.555 8.241 -23.859 1.00 51.19 96 ALA A C 1
ATOM 780 O O . ALA A 1 96 ? 14.093 8.792 -24.810 1.00 51.19 96 ALA A O 1
ATOM 781 N N . SER A 1 97 ? 13.901 6.998 -23.512 1.00 49.31 97 SER A N 1
ATOM 782 C CA . SER A 1 97 ? 14.786 6.194 -24.377 1.00 49.31 97 SER A CA 1
ATOM 783 C C . SER A 1 97 ? 14.483 4.696 -24.295 1.00 49.31 97 SER A C 1
ATOM 785 O O . SER A 1 97 ? 15.376 3.881 -24.068 1.00 49.31 97 SER A O 1
ATOM 787 N N . CYS A 1 98 ? 13.207 4.335 -24.426 1.00 41.72 98 CYS A N 1
ATOM 788 C CA . CYS A 1 98 ? 12.765 2.940 -24.485 1.00 41.72 98 CYS A CA 1
ATOM 789 C C . CYS A 1 98 ? 12.614 2.417 -25.927 1.00 41.72 98 CYS A C 1
ATOM 791 O O . CYS A 1 98 ? 11.914 1.432 -26.116 1.00 41.72 98 CYS A O 1
ATOM 793 N N . ASP A 1 99 ? 13.293 3.026 -26.908 1.00 45.62 99 ASP A N 1
ATOM 794 C CA . ASP A 1 99 ? 13.434 2.474 -28.271 1.00 45.62 99 ASP A CA 1
ATOM 795 C C . ASP A 1 99 ? 14.777 1.772 -28.503 1.00 45.62 99 ASP A C 1
ATOM 797 O O . ASP A 1 99 ? 15.062 1.321 -29.609 1.00 45.62 99 ASP A O 1
ATOM 801 N N . LEU A 1 100 ? 15.620 1.647 -27.475 1.00 50.56 100 LEU A N 1
ATOM 802 C CA . LEU A 1 100 ? 16.821 0.833 -27.593 1.00 50.56 100 LEU A CA 1
ATOM 803 C C . LEU A 1 100 ? 16.591 -0.516 -26.907 1.00 50.56 100 LEU A C 1
ATOM 805 O O . LEU A 1 100 ? 16.447 -0.546 -25.678 1.00 50.56 100 LEU A O 1
ATOM 809 N N . PRO A 1 101 ? 16.555 -1.632 -27.668 1.00 51.47 101 PRO A N 1
ATOM 810 C CA . PRO A 1 101 ? 16.687 -2.956 -27.075 1.00 51.47 101 PRO A CA 1
ATOM 811 C C . PRO A 1 101 ? 17.979 -3.002 -26.245 1.00 51.47 101 PRO A C 1
ATOM 813 O O . PRO A 1 101 ? 18.886 -2.199 -26.481 1.00 51.47 101 PRO A O 1
ATOM 816 N N . PRO A 1 102 ? 18.078 -3.900 -25.251 1.00 49.31 102 PRO A N 1
ATOM 817 C CA . PRO A 1 102 ? 19.217 -3.953 -24.344 1.00 49.31 102 PRO A CA 1
ATOM 818 C C . PRO A 1 102 ? 20.521 -4.176 -25.123 1.00 49.31 102 PRO A C 1
ATOM 820 O O . PRO A 1 102 ? 20.899 -5.301 -25.437 1.00 49.31 102 PRO A O 1
ATOM 823 N N . SER A 1 103 ? 21.235 -3.090 -25.416 1.00 49.75 103 SER A N 1
ATOM 824 C CA . SER A 1 103 ? 22.581 -3.091 -25.975 1.00 49.75 103 SER A CA 1
ATOM 825 C C . SER A 1 103 ? 23.578 -3.409 -24.865 1.00 49.75 103 SER A C 1
ATOM 827 O O . SER A 1 103 ? 24.295 -2.558 -24.350 1.00 49.75 103 SER A O 1
ATOM 829 N N . SER A 1 104 ? 23.584 -4.672 -24.450 1.00 51.47 104 SER A N 1
ATOM 830 C CA . SER A 1 104 ? 24.682 -5.267 -23.692 1.00 51.47 104 SER A CA 1
ATOM 831 C C . SER A 1 104 ? 24.668 -6.783 -23.859 1.00 51.47 104 SER A C 1
ATOM 833 O O . SER A 1 104 ? 24.549 -7.532 -22.891 1.00 51.47 104 SER A O 1
ATOM 835 N N . VAL A 1 105 ? 24.852 -7.236 -25.094 1.00 46.25 105 VAL A N 1
ATOM 836 C CA . VAL A 1 105 ? 25.583 -8.479 -25.321 1.00 46.25 105 VAL A CA 1
ATOM 837 C C . VAL A 1 105 ? 26.726 -8.120 -26.258 1.00 46.25 105 VAL A C 1
ATOM 839 O O . VAL A 1 105 ? 26.525 -7.877 -27.442 1.00 46.25 105 VAL A O 1
ATOM 842 N N . ARG A 1 106 ? 27.924 -7.975 -25.684 1.00 50.44 106 ARG A N 1
ATOM 843 C CA . ARG A 1 106 ? 29.152 -8.181 -26.447 1.00 50.44 106 ARG A CA 1
ATOM 844 C C . ARG A 1 106 ? 29.148 -9.651 -26.832 1.00 50.44 106 ARG A C 1
ATOM 846 O O . ARG A 1 106 ? 29.013 -10.501 -25.954 1.00 50.44 106 ARG A O 1
ATOM 853 N N . ASP A 1 107 ? 29.259 -9.890 -28.128 1.00 47.19 107 ASP A N 1
ATOM 854 C CA . ASP A 1 107 ? 29.350 -11.198 -28.748 1.00 47.19 107 ASP A CA 1
ATOM 855 C C . ASP A 1 107 ? 30.265 -12.149 -27.985 1.00 47.19 107 ASP A C 1
ATOM 857 O O . ASP A 1 107 ? 31.450 -11.887 -27.772 1.00 47.19 107 ASP A O 1
ATOM 861 N N . SER A 1 108 ? 29.697 -13.289 -27.618 1.00 56.84 108 SER A N 1
ATOM 862 C CA . SER A 1 108 ? 30.386 -14.571 -27.563 1.00 56.84 108 SER A CA 1
ATOM 863 C C . SER A 1 108 ? 29.307 -15.644 -27.655 1.00 56.84 108 SER A C 1
ATOM 865 O O . SER A 1 108 ? 28.673 -15.962 -26.656 1.00 56.84 108 SER A O 1
ATOM 867 N N . ASN A 1 109 ? 29.067 -16.110 -28.884 1.00 56.12 109 ASN A N 1
ATOM 868 C CA . ASN A 1 109 ? 28.472 -17.399 -29.247 1.00 56.12 109 ASN A CA 1
ATOM 869 C C . ASN A 1 109 ? 27.557 -18.048 -28.195 1.00 56.12 109 ASN A C 1
ATOM 871 O O . ASN A 1 109 ? 28.035 -18.787 -27.336 1.00 56.12 109 ASN A O 1
ATOM 875 N N . LEU A 1 110 ? 26.242 -17.882 -28.333 1.00 52.41 110 LEU A N 1
ATOM 876 C CA . LEU A 1 110 ? 25.305 -18.884 -27.834 1.00 52.41 110 LEU A CA 1
ATOM 877 C C . LEU A 1 110 ? 24.202 -19.094 -28.868 1.00 52.41 110 LEU A C 1
ATOM 879 O O . LEU A 1 110 ? 23.396 -18.205 -29.131 1.00 52.41 110 LEU A O 1
ATOM 883 N N . ASP A 1 111 ? 24.234 -20.286 -29.452 1.00 47.38 111 ASP A N 1
ATOM 884 C CA . ASP A 1 111 ? 23.198 -20.900 -30.271 1.00 47.38 111 ASP A CA 1
ATOM 885 C C . ASP A 1 111 ? 21.802 -20.572 -29.721 1.00 47.38 111 ASP A C 1
ATOM 887 O O . ASP A 1 111 ? 21.438 -20.963 -28.605 1.00 47.38 111 ASP A O 1
ATOM 891 N N . LEU A 1 112 ? 21.018 -19.832 -30.506 1.00 44.38 112 LEU A N 1
ATOM 892 C CA . LEU A 1 112 ? 19.593 -19.637 -30.278 1.00 44.38 112 LEU A CA 1
ATOM 893 C C . LEU A 1 112 ? 18.893 -20.968 -30.545 1.00 44.38 112 LEU A C 1
ATOM 895 O O . LEU A 1 112 ? 18.359 -21.214 -31.622 1.00 44.38 112 LEU A O 1
ATOM 899 N N . ASN A 1 113 ? 18.883 -21.833 -29.537 1.00 53.44 113 ASN A N 1
ATOM 900 C CA . ASN A 1 113 ? 17.966 -22.955 -29.497 1.00 53.44 113 ASN A CA 1
ATOM 901 C C . ASN A 1 113 ? 16.582 -22.384 -29.158 1.00 53.44 113 ASN A C 1
ATOM 903 O O . ASN A 1 113 ? 16.226 -22.209 -27.989 1.00 53.44 113 ASN A O 1
ATOM 907 N N . GLU A 1 114 ? 15.844 -21.999 -30.200 1.00 53.06 114 GLU A N 1
ATOM 908 C CA . GLU A 1 114 ? 14.418 -21.700 -30.119 1.00 53.06 114 GLU A CA 1
ATOM 909 C C . GLU A 1 114 ? 13.732 -22.833 -29.335 1.00 53.06 114 GLU A C 1
ATOM 911 O O . GLU A 1 114 ? 13.809 -23.996 -29.748 1.00 53.06 114 GLU A O 1
ATOM 916 N N . PRO A 1 115 ? 13.061 -22.557 -28.202 1.00 53.81 115 PRO A N 1
ATOM 917 C CA . PRO A 1 115 ? 12.294 -23.582 -27.517 1.00 53.81 115 PRO A CA 1
ATOM 918 C C . PRO A 1 115 ? 11.174 -24.032 -28.454 1.00 53.81 115 PRO A C 1
ATOM 920 O O . PRO A 1 115 ? 10.195 -23.318 -28.678 1.00 53.81 115 PRO A O 1
ATOM 923 N N . SER A 1 116 ? 11.355 -25.216 -29.045 1.00 59.28 116 SER A N 1
ATOM 924 C CA . SER A 1 116 ? 10.418 -25.778 -30.012 1.00 59.28 116 SER A CA 1
ATOM 925 C C . SER A 1 116 ? 8.991 -25.753 -29.458 1.00 59.28 116 SER A C 1
ATOM 927 O O . SER A 1 116 ? 8.753 -25.974 -28.267 1.00 59.28 116 SER A O 1
ATOM 929 N N . LYS A 1 117 ? 8.019 -25.540 -30.347 1.00 55.94 117 LYS A N 1
ATOM 930 C CA . LYS A 1 117 ? 6.566 -25.559 -30.090 1.00 55.94 117 LYS A CA 1
ATOM 931 C C . LYS A 1 117 ? 6.104 -26.723 -29.184 1.00 55.94 117 LYS A C 1
ATOM 933 O O . LYS A 1 117 ? 5.133 -26.586 -28.442 1.00 55.94 117 LYS A O 1
ATOM 938 N N . VAL A 1 118 ? 6.853 -27.828 -29.178 1.00 59.28 118 VAL A N 1
ATOM 939 C CA . VAL A 1 118 ? 6.666 -29.010 -28.323 1.00 59.28 118 VAL A CA 1
ATOM 940 C C . VAL A 1 118 ? 6.783 -28.695 -26.821 1.00 59.28 118 VAL A C 1
ATOM 942 O O . VAL A 1 118 ? 6.002 -29.219 -26.024 1.00 59.28 118 VAL A O 1
ATOM 945 N N . GLN A 1 119 ? 7.702 -27.813 -26.410 1.00 56.47 119 GLN A N 1
ATOM 946 C CA . GLN A 1 119 ? 7.883 -27.440 -24.998 1.00 56.47 119 GLN A CA 1
ATOM 947 C C . GLN A 1 119 ? 6.698 -26.623 -24.466 1.00 56.47 119 GLN A C 1
ATOM 949 O O . GLN A 1 119 ? 6.256 -26.820 -23.330 1.00 56.47 119 GLN A O 1
ATOM 954 N N . TYR A 1 120 ? 6.120 -25.767 -25.310 1.00 64.75 120 TYR A N 1
ATOM 955 C CA . TYR A 1 120 ? 4.932 -24.992 -24.957 1.00 64.75 120 TYR A CA 1
ATOM 956 C C . TYR A 1 120 ? 3.693 -25.887 -24.804 1.00 64.75 120 TYR A C 1
ATOM 958 O O . TYR A 1 120 ? 2.929 -25.742 -23.847 1.00 64.75 120 TYR A O 1
ATOM 966 N N . GLU A 1 121 ? 3.515 -26.874 -25.686 1.00 67.44 121 GLU A N 1
ATOM 967 C CA . GLU A 1 121 ? 2.406 -27.830 -25.57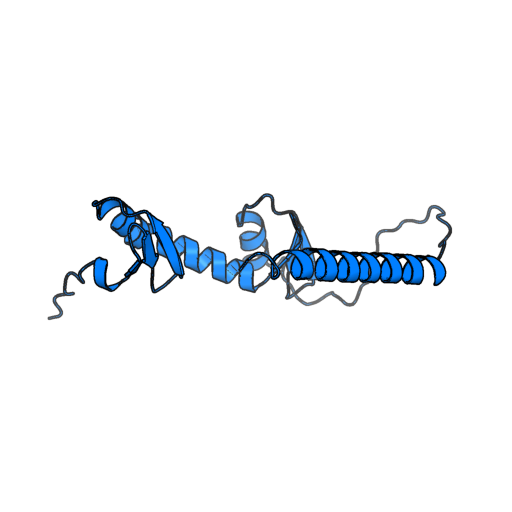8 1.00 67.44 121 GLU A CA 1
ATOM 968 C C . GLU A 1 121 ? 2.506 -28.723 -24.332 1.00 67.44 121 GLU A C 1
ATOM 970 O O . GLU A 1 121 ? 1.487 -29.007 -23.692 1.00 67.44 121 GLU A O 1
ATOM 975 N N . GLN A 1 122 ? 3.716 -29.125 -23.925 1.00 69.50 122 GLN A N 1
ATOM 976 C CA . GLN A 1 122 ? 3.921 -29.878 -22.681 1.00 69.50 122 GLN A CA 1
ATOM 977 C C . GLN A 1 122 ? 3.547 -29.057 -21.436 1.00 69.50 122 GLN A C 1
ATOM 979 O O . GLN A 1 122 ? 2.880 -29.581 -20.536 1.00 69.50 122 GLN A O 1
ATOM 984 N N . ALA A 1 123 ? 3.884 -27.763 -21.406 1.00 67.75 123 ALA A N 1
ATOM 985 C CA . ALA A 1 123 ? 3.503 -26.868 -20.313 1.00 67.75 123 ALA A CA 1
ATOM 986 C C . ALA A 1 123 ? 1.972 -26.707 -20.198 1.00 67.75 123 ALA A C 1
ATOM 988 O O . ALA A 1 123 ? 1.418 -26.786 -19.095 1.00 67.75 123 ALA A O 1
ATOM 989 N N . TYR A 1 124 ? 1.261 -26.570 -21.324 1.00 72.31 124 TYR A N 1
ATO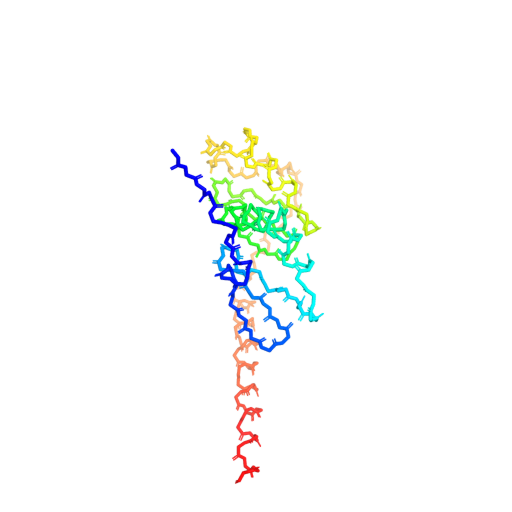M 990 C CA . TYR A 1 124 ? -0.205 -26.486 -21.322 1.00 72.31 124 TYR A CA 1
ATOM 991 C C . TYR A 1 124 ? -0.877 -27.788 -20.864 1.00 72.31 124 TYR A C 1
ATOM 993 O O . TYR A 1 124 ? -1.807 -27.743 -20.052 1.00 72.31 124 TYR A O 1
ATOM 1001 N N . ARG A 1 125 ? -0.380 -28.954 -21.301 1.00 75.69 125 ARG A N 1
ATOM 1002 C CA . ARG A 1 125 ? -0.901 -30.263 -20.859 1.00 75.69 125 ARG A CA 1
ATOM 1003 C C . ARG A 1 125 ? -0.732 -30.476 -19.352 1.00 75.69 125 ARG A C 1
ATOM 1005 O O . ARG A 1 125 ? -1.633 -31.007 -18.701 1.00 75.69 125 ARG A O 1
ATOM 1012 N N . TYR A 1 126 ? 0.380 -30.023 -18.773 1.00 74.25 126 TYR A N 1
ATOM 1013 C CA . TYR A 1 126 ? 0.605 -30.102 -17.327 1.00 74.25 126 TYR A CA 1
ATOM 1014 C C . TYR A 1 126 ? -0.400 -29.252 -16.528 1.00 74.25 126 TYR A C 1
ATOM 1016 O O . TYR A 1 126 ? -0.983 -29.726 -15.545 1.00 74.25 126 TYR A O 1
ATOM 1024 N N . LEU A 1 127 ? -0.664 -28.017 -16.967 1.00 75.56 127 LEU A N 1
ATOM 1025 C CA . LEU A 1 127 ? -1.632 -27.129 -16.313 1.00 75.56 127 LEU A CA 1
ATOM 1026 C C . LEU A 1 127 ? -3.072 -27.658 -16.409 1.00 75.56 127 LEU A C 1
ATOM 1028 O O . LEU A 1 127 ? -3.823 -27.563 -15.432 1.00 75.56 127 LEU A O 1
ATOM 1032 N N . ASP A 1 128 ? -3.449 -28.253 -17.542 1.00 81.81 128 ASP A N 1
ATOM 1033 C CA . ASP A 1 128 ? -4.776 -28.848 -17.734 1.00 81.81 128 ASP A CA 1
ATOM 1034 C C . ASP A 1 128 ? -5.000 -30.073 -16.830 1.00 81.81 128 ASP A C 1
ATOM 1036 O O . ASP A 1 128 ? -6.008 -30.168 -16.119 1.00 81.81 128 ASP A O 1
ATOM 1040 N N . ASN A 1 129 ? -4.003 -30.960 -16.739 1.00 80.19 129 ASN A N 1
ATOM 1041 C CA . ASN A 1 129 ? -4.042 -32.113 -15.837 1.00 80.19 129 ASN A CA 1
ATOM 1042 C C . ASN A 1 129 ? -4.142 -31.695 -14.365 1.00 80.19 129 ASN A C 1
ATOM 1044 O O . ASN A 1 129 ? -4.893 -32.298 -13.590 1.00 80.19 129 ASN A O 1
ATOM 1048 N N . ARG A 1 130 ? -3.456 -30.615 -13.973 1.00 74.38 130 ARG A N 1
ATOM 1049 C CA . ARG A 1 130 ? -3.560 -30.068 -12.616 1.00 74.38 130 ARG A CA 1
ATOM 1050 C C . ARG A 1 130 ? -4.974 -29.550 -12.336 1.00 74.38 130 ARG A C 1
ATOM 1052 O O . ARG A 1 130 ? -5.526 -29.874 -11.286 1.00 74.38 130 ARG A O 1
ATOM 1059 N N . LYS A 1 131 ? -5.603 -28.826 -13.272 1.00 75.00 131 LYS A N 1
ATOM 1060 C CA . LYS A 1 131 ? -7.001 -28.362 -13.138 1.00 75.00 131 LYS A CA 1
ATOM 1061 C C . LYS A 1 131 ? -7.993 -29.525 -13.018 1.00 75.00 131 LYS A C 1
ATOM 1063 O O . LYS A 1 131 ? -8.889 -29.469 -12.177 1.00 75.00 131 LYS A O 1
ATOM 1068 N N . LYS A 1 132 ? -7.821 -30.595 -13.801 1.00 79.88 132 LYS A N 1
ATOM 1069 C CA . LYS A 1 132 ? -8.658 -31.807 -13.715 1.00 79.88 132 LYS A CA 1
ATOM 1070 C C . LYS A 1 132 ? -8.509 -32.521 -12.369 1.00 79.88 132 LYS A C 1
ATOM 1072 O O . LYS A 1 132 ? -9.512 -32.930 -11.786 1.00 79.88 132 LYS A O 1
ATOM 1077 N N . LYS A 1 133 ? -7.284 -32.615 -11.836 1.00 75.75 133 LYS A N 1
ATOM 1078 C CA . LYS A 1 133 ? -7.025 -33.181 -10.500 1.00 75.75 133 LYS A CA 1
ATOM 1079 C C . LYS A 1 133 ? -7.720 -32.377 -9.396 1.00 75.75 133 LYS A C 1
ATOM 1081 O O . LYS A 1 133 ? -8.356 -32.974 -8.531 1.00 75.75 133 LYS A O 1
ATOM 1086 N N . TRP A 1 134 ? -7.673 -31.045 -9.467 1.00 63.62 134 TRP A N 1
ATOM 1087 C CA . TRP A 1 134 ? -8.381 -30.174 -8.521 1.00 63.62 134 TRP A CA 1
ATOM 1088 C C . TRP A 1 134 ? -9.898 -30.383 -8.548 1.00 63.62 134 TRP A C 1
ATOM 1090 O O . TRP A 1 134 ? -10.491 -30.528 -7.485 1.00 63.62 134 TRP A O 1
ATOM 1100 N N . ARG A 1 135 ? -10.517 -30.492 -9.734 1.00 69.44 135 ARG A N 1
ATOM 1101 C CA . ARG A 1 135 ? -11.968 -30.748 -9.850 1.00 69.44 135 ARG A CA 1
ATOM 1102 C C . ARG A 1 135 ? -12.389 -32.084 -9.228 1.00 69.44 135 ARG A C 1
ATOM 1104 O O . ARG A 1 135 ? -13.435 -32.152 -8.590 1.00 69.44 135 ARG A O 1
ATOM 1111 N N . LYS A 1 136 ? -11.571 -33.134 -9.370 1.00 68.25 136 LYS A N 1
ATOM 1112 C CA . LYS A 1 136 ? -11.830 -34.439 -8.732 1.00 68.25 136 LYS A CA 1
ATOM 1113 C C . LYS A 1 136 ? -11.700 -34.375 -7.208 1.00 68.25 136 LYS A C 1
ATOM 1115 O O . LYS A 1 136 ? -12.532 -34.944 -6.514 1.00 68.25 136 LYS A O 1
ATOM 1120 N N . MET A 1 137 ? -10.711 -33.646 -6.682 1.00 62.50 137 MET A N 1
ATOM 1121 C CA . MET A 1 137 ? -10.575 -33.444 -5.233 1.00 62.50 137 MET A CA 1
ATOM 1122 C C . MET A 1 137 ? -11.765 -32.684 -4.644 1.00 62.50 137 MET A C 1
ATOM 1124 O O . MET A 1 137 ? -12.267 -33.086 -3.604 1.00 62.50 137 MET A O 1
ATOM 1128 N N . THR A 1 138 ? -12.266 -31.641 -5.309 1.00 66.50 138 THR A N 1
ATOM 1129 C CA . THR A 1 138 ? -13.424 -30.876 -4.810 1.00 66.50 138 THR A CA 1
ATOM 1130 C C . THR A 1 138 ? -14.748 -31.636 -4.912 1.00 66.50 138 THR A C 1
ATOM 1132 O O . THR A 1 138 ? -15.651 -31.368 -4.131 1.00 66.50 138 THR A O 1
ATOM 1135 N N . SER A 1 139 ? -14.865 -32.598 -5.835 1.00 60.81 139 SER A N 1
ATOM 1136 C CA . SER A 1 139 ? -16.080 -33.408 -6.015 1.00 60.81 139 SER A CA 1
ATOM 1137 C C . SER A 1 139 ? -16.255 -34.507 -4.960 1.00 60.81 139 SER A C 1
ATOM 1139 O O . SER A 1 139 ? -17.373 -34.962 -4.746 1.00 60.81 139 SER A O 1
ATOM 1141 N N . ASN A 1 140 ? -15.179 -34.941 -4.295 1.00 56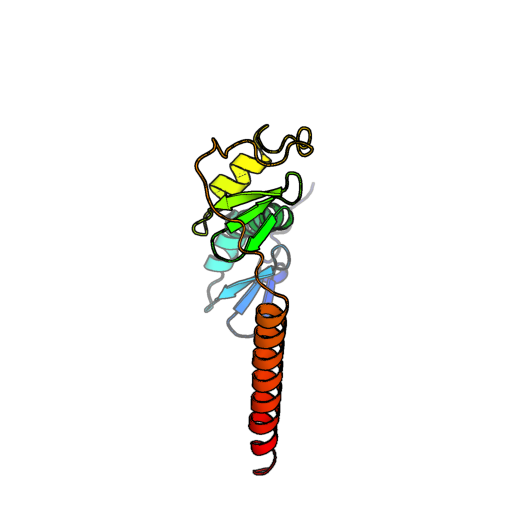.75 140 ASN A N 1
ATOM 1142 C CA . ASN A 1 140 ? -15.247 -35.989 -3.269 1.00 56.75 140 ASN A CA 1
ATOM 1143 C C . ASN A 1 140 ? -15.639 -35.457 -1.878 1.00 56.75 140 ASN A C 1
ATOM 1145 O O . ASN A 1 140 ? -15.947 -36.247 -0.993 1.00 56.75 140 ASN A O 1
ATOM 1149 N N . TYR A 1 141 ? -15.655 -34.136 -1.679 1.00 53.59 141 TYR A N 1
ATOM 1150 C CA . TYR A 1 141 ? -16.028 -33.516 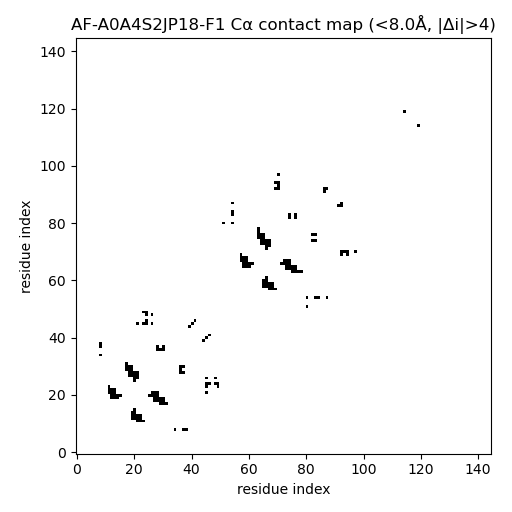-0.401 1.00 53.59 141 TYR A CA 1
ATOM 1151 C C . TYR A 1 141 ? -17.527 -33.200 -0.274 1.00 53.59 141 TYR A C 1
ATOM 1153 O O . TYR A 1 141 ? -17.963 -32.769 0.787 1.00 53.59 141 TYR A O 1
ATOM 1161 N N . THR A 1 142 ? -18.331 -33.438 -1.314 1.00 54.66 142 THR A N 1
ATOM 1162 C CA . THR A 1 142 ? -19.788 -33.198 -1.307 1.00 54.66 142 THR A CA 1
ATOM 1163 C C . THR A 1 142 ? -20.634 -34.451 -1.040 1.00 54.66 142 THR A C 1
ATOM 1165 O O . THR A 1 142 ? -21.847 -34.383 -1.170 1.00 54.66 142 THR A O 1
ATOM 1168 N N . LEU A 1 143 ? -20.026 -35.589 -0.673 1.00 53.06 143 LEU A N 1
ATOM 1169 C CA . LEU A 1 143 ? -20.724 -36.863 -0.396 1.00 53.06 143 LEU A CA 1
ATOM 1170 C C . LEU A 1 143 ? -20.796 -37.238 1.101 1.00 53.06 143 LEU A C 1
ATOM 1172 O O . LEU A 1 143 ? -21.241 -38.330 1.434 1.00 53.06 143 LEU A O 1
ATOM 1176 N N . TYR A 1 144 ? -20.389 -36.335 1.997 1.00 52.94 144 TYR A N 1
ATOM 1177 C CA . TYR A 1 144 ? -20.544 -36.470 3.454 1.00 52.94 144 TYR A CA 1
ATOM 1178 C C . TYR A 1 144 ? -21.325 -35.281 4.037 1.00 52.94 144 TYR A C 1
ATOM 1180 O O . TYR A 1 144 ? -20.864 -34.616 4.966 1.00 52.94 144 TYR A O 1
ATOM 1188 N N . ALA A 1 145 ? -22.485 -34.989 3.450 1.00 47.44 145 ALA A N 1
ATOM 1189 C CA . ALA A 1 145 ? -23.490 -34.086 4.003 1.00 47.44 145 ALA A CA 1
ATOM 1190 C C . ALA A 1 145 ? -24.852 -34.779 3.968 1.00 47.44 145 ALA A C 1
ATOM 1192 O O . ALA A 1 145 ? -25.152 -35.388 2.916 1.00 47.44 145 ALA A O 1
#

pLDDT: mean 77.19, std 17.16, range [41.72, 96.12]

Mean predicted aligned error: 16.35 Å